Protein AF-A0A928BQ40-F1 (afdb_monomer_lite)

Sequence (114 aa):
MELWLRLERTRRLLWAQNKRFCPRRILKSWFGLRANDDFIWEVCFRASREMEEPMYGWDILPLPSLYPRPHREFLRAIVAVRLGITMCQVNLRALDKAYSVAFPHSTPINVNKK

Structure (mmCIF, N/CA/C/O backbone):
data_AF-A0A928BQ40-F1
#
_entry.id   AF-A0A928BQ40-F1
#
loop_
_atom_site.group_PDB
_atom_site.id
_atom_site.type_symbol
_atom_site.label_atom_id
_atom_site.label_alt_id
_atom_site.label_comp_id
_atom_site.label_asym_id
_atom_site.label_entity_id
_atom_site.label_seq_id
_atom_site.pdbx_PDB_ins_code
_atom_site.Cartn_x
_atom_site.Cartn_y
_atom_site.Cartn_z
_atom_site.occupancy
_atom_site.B_iso_or_equiv
_atom_site.auth_seq_id
_atom_site.auth_comp_id
_atom_site.auth_asym_id
_atom_site.auth_atom_id
_atom_site.pdbx_PDB_model_num
ATOM 1 N N . MET A 1 1 ? -5.806 -14.141 -4.725 1.00 51.81 1 MET A N 1
ATOM 2 C CA . MET A 1 1 ? -4.920 -13.312 -5.575 1.00 51.81 1 MET A CA 1
ATOM 3 C C . MET A 1 1 ? -3.957 -12.585 -4.646 1.00 51.81 1 MET A C 1
ATOM 5 O O . MET A 1 1 ? -4.429 -11.854 -3.785 1.00 51.81 1 MET A O 1
ATOM 9 N N . GLU A 1 2 ? -2.654 -12.849 -4.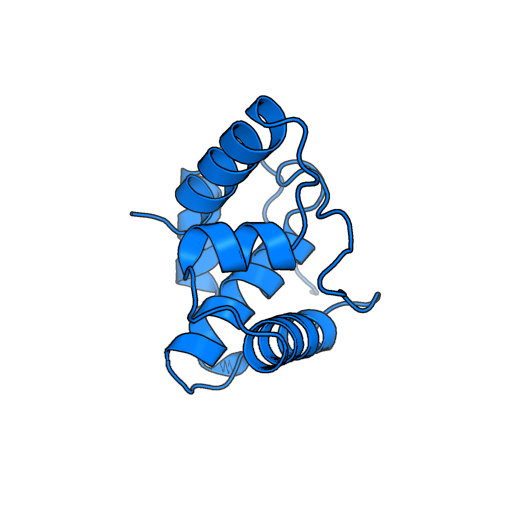738 1.00 80.44 2 GLU A N 1
ATOM 10 C CA . GLU A 1 2 ? -1.648 -12.259 -3.839 1.00 80.44 2 GLU A CA 1
ATOM 11 C C . GLU A 1 2 ? -1.546 -10.738 -4.044 1.00 80.44 2 GLU A C 1
ATOM 13 O O . GLU A 1 2 ? -1.501 -10.253 -5.179 1.00 80.44 2 GLU A O 1
ATOM 18 N N . LEU A 1 3 ? -1.534 -9.973 -2.946 1.00 83.94 3 LEU A N 1
ATOM 19 C CA . LEU A 1 3 ? -1.542 -8.502 -2.962 1.00 83.94 3 LEU A CA 1
ATOM 20 C C . LEU A 1 3 ? -0.362 -7.908 -3.744 1.00 83.94 3 LEU A C 1
ATOM 22 O O . LEU A 1 3 ? -0.526 -6.908 -4.442 1.00 83.94 3 LEU A O 1
ATOM 26 N N . TRP A 1 4 ? 0.796 -8.562 -3.689 1.00 85.44 4 TRP A N 1
ATOM 27 C CA . TRP A 1 4 ? 1.999 -8.178 -4.425 1.00 85.44 4 TRP A CA 1
ATOM 28 C C . TRP A 1 4 ? 1.835 -8.278 -5.940 1.00 85.44 4 TRP A C 1
ATOM 30 O O . TRP A 1 4 ? 2.128 -7.324 -6.658 1.00 85.44 4 TRP A O 1
ATOM 40 N N . LEU A 1 5 ? 1.273 -9.384 -6.434 1.00 83.75 5 LEU A N 1
ATOM 41 C CA . LEU A 1 5 ? 0.970 -9.540 -7.859 1.00 83.75 5 LEU A CA 1
ATOM 42 C C . LEU A 1 5 ? -0.045 -8.494 -8.328 1.00 83.75 5 LEU A C 1
ATOM 44 O O . LEU A 1 5 ? 0.068 -7.956 -9.431 1.00 83.75 5 LEU A O 1
ATOM 48 N N . ARG A 1 6 ? -1.034 -8.169 -7.486 1.00 88.75 6 ARG A N 1
ATOM 49 C CA . ARG A 1 6 ? -1.992 -7.097 -7.781 1.00 88.75 6 ARG A CA 1
ATOM 50 C C . ARG A 1 6 ? -1.296 -5.735 -7.860 1.00 88.75 6 ARG A C 1
ATOM 52 O O . ARG A 1 6 ? -1.613 -4.953 -8.757 1.00 88.75 6 ARG A O 1
ATOM 59 N N . LEU A 1 7 ? -0.346 -5.457 -6.967 1.00 89.00 7 LEU A N 1
ATOM 60 C CA . LEU A 1 7 ? 0.450 -4.226 -6.955 1.00 89.00 7 LEU A CA 1
ATOM 61 C C . LEU A 1 7 ? 1.275 -4.077 -8.236 1.00 89.00 7 LEU A C 1
ATOM 63 O O . LEU A 1 7 ? 1.202 -3.035 -8.886 1.00 89.00 7 LEU A O 1
ATOM 67 N N . GLU A 1 8 ? 1.937 -5.146 -8.671 1.00 88.06 8 GLU A N 1
ATOM 68 C CA . GLU A 1 8 ? 2.730 -5.150 -9.903 1.00 88.06 8 GLU A CA 1
ATOM 69 C C . GLU A 1 8 ? 1.861 -4.979 -11.161 1.00 88.06 8 GLU A C 1
ATOM 71 O O . GLU A 1 8 ? 2.177 -4.180 -12.045 1.00 88.06 8 GLU A O 1
ATOM 76 N N . ARG A 1 9 ? 0.699 -5.645 -11.226 1.00 89.19 9 ARG A N 1
ATOM 77 C CA . ARG A 1 9 ? -0.284 -5.423 -12.305 1.00 89.19 9 ARG A CA 1
ATOM 78 C C . ARG A 1 9 ? -0.764 -3.974 -12.347 1.00 89.19 9 ARG A C 1
ATOM 80 O O . ARG A 1 9 ? -0.911 -3.400 -13.422 1.00 89.19 9 ARG A O 1
ATOM 87 N N . THR A 1 10 ? -0.972 -3.371 -11.180 1.00 91.44 10 THR A N 1
ATOM 88 C CA . THR A 1 10 ? -1.420 -1.976 -11.065 1.00 91.44 10 THR A CA 1
ATOM 89 C C . THR A 1 10 ? -0.336 -1.006 -11.507 1.00 91.44 10 THR A C 1
ATOM 91 O O . THR A 1 10 ? -0.643 -0.015 -12.161 1.00 91.44 10 THR A O 1
ATOM 94 N N . ARG A 1 11 ? 0.935 -1.309 -11.226 1.00 89.88 11 ARG A N 1
ATOM 95 C CA . ARG A 1 11 ? 2.076 -0.544 -11.736 1.00 89.88 11 ARG A CA 1
ATOM 96 C C . ARG A 1 11 ? 2.077 -0.505 -13.259 1.00 89.88 11 ARG A C 1
ATOM 98 O O . ARG A 1 11 ? 2.125 0.579 -13.832 1.00 89.88 11 ARG A O 1
ATOM 105 N N . ARG A 1 12 ? 1.942 -1.668 -13.905 1.00 90.62 12 ARG A N 1
ATOM 106 C CA . ARG A 1 12 ? 1.866 -1.777 -15.374 1.00 90.62 12 ARG A CA 1
ATOM 107 C C . ARG A 1 12 ? 0.657 -1.037 -15.942 1.00 90.62 12 ARG A C 1
ATOM 109 O O . ARG A 1 12 ? 0.800 -0.310 -16.917 1.00 90.62 12 ARG A O 1
ATOM 116 N N . LEU A 1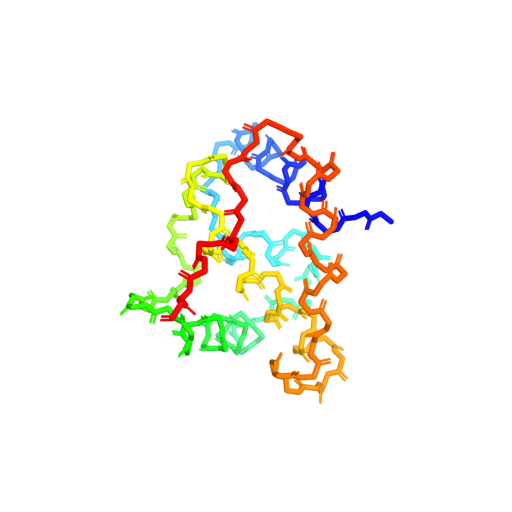 13 ? -0.507 -1.173 -15.303 1.00 93.44 13 LEU A N 1
ATOM 117 C CA . LEU A 1 13 ? -1.728 -0.471 -15.703 1.00 93.44 13 LEU A CA 1
ATOM 118 C C . LEU A 1 13 ? -1.560 1.052 -15.635 1.00 93.44 13 LEU A C 1
ATOM 120 O O . LEU A 1 13 ? -1.916 1.755 -16.574 1.00 93.44 13 LEU A O 1
ATOM 124 N N . LEU A 1 14 ? -1.027 1.569 -14.526 1.00 91.81 14 LEU A N 1
ATOM 125 C CA . LEU A 1 14 ? -0.818 3.004 -14.357 1.00 91.81 14 LEU A CA 1
ATOM 126 C C . LEU A 1 14 ? 0.238 3.521 -15.336 1.00 91.81 14 LEU A C 1
ATOM 128 O O . LEU A 1 14 ? 0.026 4.569 -15.940 1.00 91.81 14 LEU A O 1
ATOM 132 N N . TRP A 1 15 ? 1.307 2.760 -15.568 1.00 90.38 15 TRP A N 1
ATOM 133 C CA . TRP A 1 15 ? 2.311 3.097 -16.573 1.00 90.38 15 TRP A CA 1
ATOM 134 C C . TRP A 1 15 ? 1.709 3.189 -17.982 1.00 90.38 15 TRP A C 1
ATOM 136 O O . TRP A 1 15 ? 1.876 4.211 -18.638 1.00 90.38 15 TRP A O 1
ATOM 146 N N . ALA A 1 16 ? 0.899 2.207 -18.397 1.00 92.81 16 ALA A N 1
ATOM 147 C CA . ALA A 1 16 ? 0.201 2.224 -19.688 1.00 92.81 16 ALA A CA 1
ATOM 148 C C . ALA A 1 16 ? -0.775 3.408 -19.847 1.00 92.81 16 ALA A C 1
ATOM 150 O O . ALA A 1 16 ? -1.080 3.822 -20.959 1.00 92.81 16 ALA A O 1
ATOM 151 N N . GLN A 1 17 ? -1.262 3.970 -18.738 1.00 93.00 17 GLN A N 1
ATOM 152 C CA . GLN A 1 17 ? -2.137 5.146 -18.728 1.00 93.00 17 GLN A CA 1
ATOM 153 C C . GLN A 1 17 ? -1.372 6.475 -18.568 1.00 93.00 17 GLN A C 1
ATOM 155 O O . GLN A 1 17 ? -2.008 7.504 -18.330 1.00 93.00 17 GLN A O 1
ATOM 160 N N . ASN A 1 18 ? -0.033 6.475 -18.626 1.00 90.25 18 ASN A N 1
ATOM 161 C CA . ASN A 1 18 ? 0.818 7.634 -18.315 1.00 90.25 18 ASN A CA 1
ATOM 162 C C . ASN A 1 18 ? 0.514 8.237 -16.931 1.00 90.25 18 ASN A C 1
ATOM 164 O O . ASN A 1 18 ? 0.487 9.451 -16.717 1.00 90.25 18 ASN A O 1
ATOM 168 N N . LYS A 1 19 ? 0.230 7.364 -15.961 1.00 90.31 19 LYS A N 1
ATOM 169 C CA . LYS A 1 19 ? -0.153 7.722 -14.599 1.00 90.31 19 LYS A CA 1
ATOM 170 C C . LYS A 1 19 ? 0.969 7.414 -13.612 1.00 90.31 19 LYS A C 1
ATOM 172 O O . LYS A 1 19 ? 1.576 6.351 -13.655 1.00 90.31 19 LYS A O 1
ATOM 177 N N . ARG A 1 20 ? 1.175 8.325 -12.651 1.00 89.50 20 ARG A N 1
ATOM 178 C CA . ARG A 1 20 ? 2.106 8.114 -11.530 1.00 89.50 20 ARG A CA 1
ATOM 179 C C . ARG A 1 20 ? 1.716 6.877 -10.719 1.00 89.50 20 ARG A C 1
ATOM 181 O O . ARG A 1 20 ? 0.537 6.683 -10.410 1.00 89.50 20 ARG A O 1
ATOM 188 N N . PHE A 1 21 ? 2.714 6.085 -10.343 1.00 92.44 21 PHE A N 1
ATOM 189 C CA . PHE A 1 21 ? 2.558 4.970 -9.419 1.00 92.44 21 PHE A CA 1
ATOM 190 C C . PHE A 1 21 ? 2.629 5.495 -7.980 1.00 92.44 21 PHE A C 1
ATOM 192 O O . PHE A 1 21 ? 3.700 5.563 -7.392 1.00 92.44 21 PHE A O 1
ATOM 199 N N . CYS A 1 22 ? 1.490 5.943 -7.448 1.00 93.19 22 CYS A N 1
ATOM 200 C CA . CYS A 1 22 ? 1.382 6.529 -6.110 1.00 93.19 22 CYS A CA 1
ATOM 201 C C . CYS A 1 22 ? 0.246 5.891 -5.293 1.00 93.19 22 CYS A C 1
ATOM 203 O O . CYS A 1 22 ? -0.714 5.382 -5.896 1.00 93.19 22 CYS A O 1
ATOM 205 N N . PRO A 1 23 ? 0.297 5.950 -3.945 1.00 93.62 23 PRO A N 1
ATOM 206 C CA . PRO A 1 23 ? -0.709 5.352 -3.070 1.00 93.62 23 PRO A CA 1
ATOM 207 C C . PRO A 1 23 ? -2.140 5.725 -3.459 1.00 93.62 23 PRO A C 1
ATOM 209 O O . PRO A 1 23 ? -2.973 4.848 -3.669 1.00 93.62 23 PRO A O 1
ATOM 212 N N . ARG A 1 24 ? -2.426 7.011 -3.691 1.00 95.19 24 ARG A N 1
ATOM 213 C CA . ARG A 1 24 ? -3.763 7.490 -4.072 1.00 95.19 24 ARG A CA 1
ATOM 214 C C . ARG A 1 24 ? -4.295 6.806 -5.328 1.00 95.19 24 ARG A C 1
ATOM 216 O O . ARG A 1 24 ? -5.459 6.411 -5.360 1.00 95.19 24 ARG A O 1
ATOM 223 N N . ARG A 1 25 ? -3.482 6.684 -6.382 1.00 94.62 25 ARG A N 1
ATOM 224 C CA . ARG A 1 25 ? -3.926 6.075 -7.649 1.00 94.62 25 ARG A CA 1
ATOM 225 C C . ARG A 1 25 ? -4.089 4.568 -7.520 1.00 94.62 25 ARG A C 1
ATOM 227 O O . ARG A 1 25 ? -5.031 4.025 -8.092 1.00 94.62 25 ARG A O 1
ATOM 234 N N . ILE A 1 26 ? -3.239 3.917 -6.730 1.00 94.38 26 ILE A N 1
ATOM 235 C CA . ILE A 1 26 ? -3.373 2.491 -6.422 1.00 94.38 26 ILE A CA 1
ATOM 236 C C . ILE A 1 26 ? -4.671 2.242 -5.646 1.00 94.38 26 ILE A C 1
ATOM 238 O O . ILE A 1 26 ? -5.490 1.433 -6.076 1.00 94.38 26 ILE A O 1
ATOM 242 N N . LEU A 1 27 ? -4.912 2.988 -4.564 1.00 94.69 27 LEU A N 1
ATOM 243 C CA . LEU A 1 27 ? -6.114 2.844 -3.741 1.00 94.69 27 LEU A CA 1
ATOM 244 C C . LEU A 1 27 ? -7.384 3.140 -4.546 1.00 94.69 27 LEU A C 1
ATOM 246 O O . LEU A 1 27 ? -8.315 2.335 -4.521 1.00 94.69 27 LEU A O 1
ATOM 250 N N . LYS A 1 28 ? -7.407 4.216 -5.346 1.00 94.50 28 LYS A N 1
ATOM 251 C CA . LYS A 1 28 ? -8.535 4.498 -6.252 1.00 94.50 28 LYS A CA 1
ATOM 252 C C . LYS A 1 28 ? -8.741 3.396 -7.290 1.00 94.50 28 LYS A C 1
ATOM 254 O O . LYS A 1 28 ? -9.879 3.029 -7.557 1.00 94.50 28 LYS A O 1
ATOM 259 N N . SER A 1 29 ? -7.670 2.816 -7.832 1.00 93.94 29 SER A N 1
ATOM 260 C CA . SER A 1 29 ? -7.775 1.688 -8.764 1.00 93.94 29 SER A CA 1
ATOM 261 C C . SER A 1 29 ? -8.317 0.418 -8.103 1.00 93.94 29 SER A C 1
ATOM 263 O O . SER A 1 29 ? -8.880 -0.427 -8.794 1.00 93.94 29 SER A O 1
ATOM 265 N N . TRP A 1 30 ? -8.106 0.229 -6.800 1.00 93.94 30 TRP A N 1
ATOM 266 C CA . TRP A 1 30 ? -8.466 -1.011 -6.106 1.00 93.94 30 TRP A CA 1
ATOM 267 C C . TRP A 1 30 ? -9.820 -0.964 -5.421 1.00 93.94 30 TRP A C 1
ATOM 269 O O . TRP A 1 30 ? -10.478 -2.002 -5.325 1.00 93.94 30 TRP A O 1
ATOM 279 N N . PHE A 1 31 ? -10.203 0.215 -4.940 1.00 92.50 31 PHE A N 1
ATOM 280 C CA . PHE A 1 31 ? -11.369 0.422 -4.089 1.00 92.50 31 PHE A CA 1
ATOM 281 C C . PHE A 1 31 ? -12.381 1.414 -4.686 1.00 92.50 31 PHE A C 1
ATOM 283 O O . PHE A 1 31 ? -13.466 1.578 -4.128 1.00 92.50 31 PHE A O 1
ATOM 290 N N . GLY A 1 32 ? -12.070 2.051 -5.822 1.00 91.81 32 GLY A N 1
ATOM 291 C CA . GLY A 1 32 ? -12.976 2.972 -6.509 1.00 91.81 32 GLY A CA 1
ATOM 292 C C . GLY A 1 32 ? -13.398 4.131 -5.608 1.00 91.81 32 GLY A C 1
ATOM 293 O O . GLY A 1 32 ? -12.556 4.782 -4.991 1.00 91.81 32 GLY A O 1
ATOM 294 N N . LEU A 1 33 ? -14.711 4.352 -5.495 1.00 89.00 33 LEU A N 1
ATOM 295 C CA . LEU A 1 33 ? -15.303 5.407 -4.661 1.00 89.00 33 LEU A CA 1
ATOM 296 C C . LEU A 1 33 ? -15.010 5.249 -3.162 1.00 89.00 33 LEU A C 1
ATOM 298 O O . LEU A 1 33 ? -15.052 6.231 -2.432 1.00 89.00 33 LEU A O 1
ATOM 302 N N . ARG A 1 34 ? -14.673 4.037 -2.697 1.00 89.50 34 ARG A N 1
ATOM 303 C CA . ARG A 1 34 ? -14.316 3.804 -1.287 1.00 89.50 34 ARG A CA 1
ATOM 304 C C . ARG A 1 34 ? -12.942 4.368 -0.920 1.00 89.50 34 ARG A C 1
ATOM 306 O O . ARG A 1 34 ? -12.665 4.533 0.259 1.00 89.50 34 ARG A O 1
ATOM 313 N N . ALA A 1 35 ? -12.089 4.672 -1.901 1.00 91.88 35 ALA A N 1
ATOM 314 C CA . ALA A 1 35 ? -10.827 5.374 -1.675 1.00 91.88 35 ALA A CA 1
ATOM 315 C C . ALA A 1 35 ? -11.041 6.897 -1.668 1.00 91.88 35 ALA A C 1
ATOM 317 O O . ALA A 1 35 ? -10.555 7.611 -2.555 1.00 91.88 35 ALA A O 1
ATOM 318 N N . ASN A 1 36 ? -11.805 7.370 -0.681 1.00 93.88 36 ASN A N 1
ATOM 319 C CA . ASN A 1 36 ? -11.931 8.793 -0.374 1.00 93.88 36 ASN A CA 1
ATOM 320 C C . ASN A 1 36 ? -10.646 9.323 0.293 1.00 93.88 36 ASN A C 1
ATOM 322 O O . ASN A 1 36 ? -9.701 8.567 0.540 1.00 93.88 36 ASN A O 1
ATOM 326 N N . ASP A 1 37 ? -10.590 10.631 0.533 1.00 92.94 37 ASP A N 1
ATOM 327 C CA . ASP A 1 37 ? -9.387 11.267 1.074 1.00 92.94 37 ASP A CA 1
ATOM 328 C C . ASP A 1 37 ? -9.052 10.780 2.489 1.00 92.94 37 ASP A C 1
ATOM 330 O O . ASP A 1 37 ? -7.881 10.514 2.743 1.00 92.94 37 ASP A O 1
ATOM 334 N N . ASP A 1 38 ? -10.051 10.528 3.339 1.00 94.00 38 ASP A N 1
ATOM 335 C CA . ASP A 1 38 ? -9.850 9.980 4.689 1.00 94.00 38 ASP A CA 1
ATOM 336 C C . ASP A 1 38 ? -9.246 8.575 4.653 1.00 94.00 38 ASP A C 1
ATOM 338 O O . ASP A 1 38 ? -8.287 8.277 5.360 1.00 94.00 38 ASP A O 1
ATOM 342 N N . PHE A 1 39 ? -9.760 7.704 3.781 1.00 93.81 39 PHE A N 1
ATOM 343 C CA . PHE A 1 39 ? -9.234 6.353 3.611 1.00 93.81 39 PHE A CA 1
ATOM 344 C C . PHE A 1 39 ? -7.797 6.376 3.088 1.00 93.81 39 PHE A C 1
ATOM 346 O O . PHE A 1 39 ? -6.948 5.617 3.555 1.00 93.81 39 PHE A O 1
ATOM 353 N N . ILE A 1 40 ? -7.513 7.242 2.111 1.00 94.19 40 ILE A N 1
ATOM 354 C CA . ILE A 1 40 ? -6.160 7.399 1.569 1.00 94.19 40 ILE A CA 1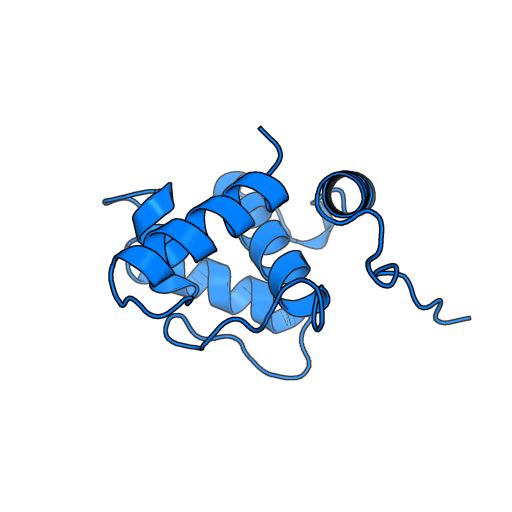
ATOM 355 C C . ILE A 1 40 ? -5.220 7.927 2.653 1.00 94.19 40 ILE A C 1
ATOM 357 O O . ILE A 1 40 ? -4.123 7.390 2.806 1.00 94.19 40 ILE A O 1
ATOM 361 N N . TRP A 1 41 ? -5.649 8.946 3.398 1.00 93.94 41 TRP A N 1
ATOM 362 C CA . TRP A 1 41 ? -4.881 9.527 4.490 1.00 93.94 41 TRP A CA 1
ATOM 363 C C . TRP A 1 41 ? -4.580 8.483 5.564 1.00 93.94 41 TRP A C 1
ATOM 365 O O . TRP A 1 41 ? -3.417 8.301 5.898 1.00 93.94 41 TRP A O 1
ATOM 375 N N . GLU A 1 42 ? -5.576 7.722 6.016 1.00 93.81 42 GLU A N 1
ATOM 376 C CA . GLU A 1 42 ? -5.415 6.719 7.074 1.00 93.81 42 GLU A CA 1
ATOM 377 C C . GLU A 1 42 ? -4.452 5.595 6.663 1.00 93.81 42 GLU A C 1
ATOM 379 O O . GLU A 1 42 ? -3.587 5.185 7.440 1.00 93.81 42 GLU A O 1
ATOM 384 N N . VAL A 1 43 ? -4.550 5.107 5.420 1.00 93.50 43 VAL A N 1
ATOM 385 C CA . VAL A 1 43 ? -3.614 4.099 4.897 1.00 93.50 43 VAL A CA 1
ATOM 386 C C . VAL A 1 43 ? -2.187 4.654 4.853 1.00 93.50 43 VAL A C 1
ATOM 388 O O . VAL A 1 43 ? -1.258 3.988 5.312 1.00 93.50 43 VAL A O 1
ATOM 391 N N . CYS A 1 44 ? -2.001 5.867 4.329 1.00 92.69 44 CYS A N 1
ATOM 392 C CA . CYS A 1 44 ? -0.697 6.527 4.256 1.00 92.69 44 CYS A CA 1
ATOM 393 C C . CYS A 1 44 ? -0.116 6.829 5.646 1.00 92.69 44 CYS A C 1
ATOM 395 O O . CYS A 1 44 ? 1.059 6.561 5.896 1.00 92.69 44 CYS A O 1
ATOM 397 N N . PHE A 1 45 ? -0.944 7.304 6.574 1.00 92.00 45 PHE A N 1
ATOM 398 C CA . PHE A 1 45 ? -0.567 7.596 7.952 1.00 92.00 45 PHE A CA 1
ATOM 399 C C . PHE A 1 45 ? -0.085 6.334 8.671 1.00 92.00 45 PHE A C 1
ATOM 401 O O . PHE A 1 45 ? 0.999 6.323 9.254 1.00 92.00 45 PHE A O 1
ATOM 408 N N . ARG A 1 46 ? -0.829 5.226 8.566 1.00 91.19 46 ARG A N 1
ATOM 409 C CA . ARG A 1 46 ? -0.418 3.947 9.165 1.00 91.19 46 ARG A CA 1
ATOM 410 C C . ARG A 1 46 ? 0.842 3.371 8.533 1.00 91.19 46 ARG A C 1
ATOM 412 O O . ARG A 1 46 ? 1.664 2.828 9.263 1.00 91.19 46 ARG A O 1
ATOM 419 N N . ALA A 1 47 ? 0.997 3.485 7.213 1.00 89.6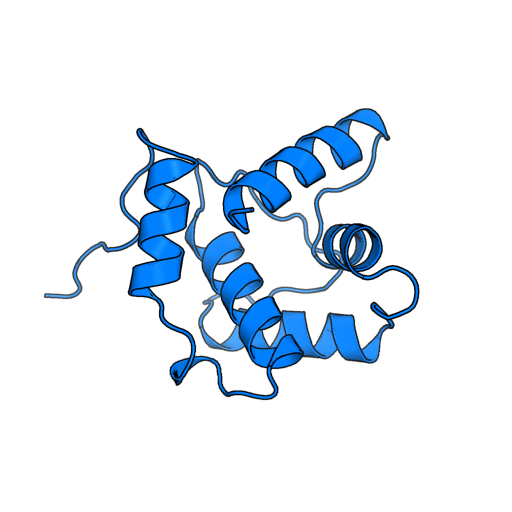2 47 ALA A N 1
ATOM 420 C CA . ALA A 1 47 ? 2.205 3.033 6.524 1.00 89.62 47 ALA A CA 1
ATOM 421 C C . ALA A 1 47 ? 3.442 3.834 6.967 1.00 89.62 47 ALA A C 1
ATOM 423 O O . ALA A 1 47 ? 4.501 3.253 7.184 1.00 89.62 47 ALA A O 1
ATOM 424 N N . SER A 1 48 ? 3.284 5.145 7.175 1.00 88.75 48 SER A N 1
ATOM 425 C CA . SER A 1 48 ? 4.358 6.055 7.596 1.00 88.75 48 SER A CA 1
ATOM 426 C C . SER A 1 48 ? 4.935 5.741 8.976 1.00 88.75 48 SER A C 1
ATOM 428 O O . SER A 1 48 ? 6.108 5.997 9.205 1.00 88.75 48 SER A O 1
ATOM 430 N N . ARG A 1 49 ? 4.150 5.173 9.905 1.00 80.94 49 ARG A N 1
ATOM 431 C CA . ARG A 1 49 ? 4.586 4.959 11.302 1.00 80.94 49 ARG A CA 1
ATOM 432 C C . ARG A 1 49 ? 5.826 4.076 11.459 1.00 80.94 49 ARG A C 1
ATOM 434 O O . ARG A 1 49 ? 6.529 4.204 12.452 1.00 80.94 49 ARG A O 1
ATOM 441 N N . GLU A 1 50 ? 6.056 3.171 10.514 1.00 73.69 50 GLU A N 1
ATOM 442 C CA . GLU A 1 50 ? 7.159 2.198 10.538 1.00 73.69 50 GLU A CA 1
ATOM 443 C C . GLU A 1 50 ? 8.270 2.553 9.527 1.00 73.69 50 GLU A C 1
ATOM 445 O O . GLU A 1 50 ? 9.210 1.777 9.302 1.00 73.69 50 GLU A O 1
ATOM 450 N N . MET A 1 51 ? 8.148 3.712 8.874 1.00 77.94 51 MET A N 1
ATOM 451 C CA . MET A 1 51 ? 9.076 4.223 7.870 1.00 77.94 51 MET A CA 1
ATOM 452 C C . MET A 1 51 ? 9.852 5.414 8.437 1.00 77.94 51 MET A C 1
ATOM 454 O O . MET A 1 51 ? 9.343 6.160 9.264 1.00 77.94 51 MET A O 1
ATOM 458 N N . GLU A 1 52 ? 11.107 5.565 8.009 1.00 74.94 52 GLU A N 1
ATOM 459 C CA . GLU A 1 52 ? 11.930 6.732 8.371 1.00 74.94 52 GLU A CA 1
ATOM 460 C C . GLU A 1 52 ? 11.389 8.006 7.718 1.00 74.94 52 GLU A C 1
ATOM 462 O O . GLU A 1 52 ? 11.330 9.052 8.355 1.00 74.94 52 GLU A O 1
ATOM 467 N N . GLU A 1 53 ? 10.923 7.881 6.475 1.00 78.81 53 GLU A N 1
ATOM 468 C CA . GLU A 1 53 ? 10.290 8.958 5.724 1.00 78.81 53 GLU A CA 1
ATOM 469 C C . GLU A 1 53 ? 8.770 8.743 5.661 1.00 78.81 53 GLU A C 1
ATOM 471 O O . GLU A 1 53 ? 8.321 7.630 5.343 1.00 78.81 53 GLU A O 1
ATOM 476 N N . PRO A 1 54 ? 7.961 9.782 5.938 1.00 83.06 54 PRO A N 1
ATOM 477 C CA . PRO A 1 54 ? 6.514 9.696 5.833 1.00 83.06 54 PRO A CA 1
ATOM 478 C C . PRO A 1 54 ? 6.081 9.476 4.379 1.00 83.06 54 PRO A C 1
ATOM 480 O O . PRO A 1 54 ? 6.632 10.050 3.446 1.00 83.06 54 PRO A O 1
ATOM 483 N N . MET A 1 55 ? 5.055 8.648 4.196 1.00 85.75 55 MET A N 1
ATOM 484 C CA . MET A 1 55 ? 4.418 8.380 2.912 1.00 85.75 55 MET A CA 1
ATOM 485 C C . MET A 1 55 ? 3.145 9.213 2.770 1.00 85.75 55 MET A C 1
ATOM 487 O O . MET A 1 55 ? 2.211 9.078 3.561 1.00 85.75 55 MET A O 1
ATOM 491 N N . TYR A 1 56 ? 3.045 9.976 1.690 1.00 89.56 56 TYR A N 1
ATOM 492 C CA . TYR A 1 56 ? 1.858 10.732 1.311 1.00 89.56 56 TYR A CA 1
ATOM 493 C C . TYR A 1 56 ? 1.143 10.119 0.106 1.00 89.56 56 TYR A C 1
ATOM 495 O O . TYR A 1 56 ? 1.705 9.399 -0.720 1.00 89.56 56 TYR A O 1
ATOM 503 N N . GLY A 1 57 ? -0.143 10.449 -0.043 1.00 84.00 57 GLY A N 1
ATOM 504 C CA . GLY A 1 57 ? -0.992 9.885 -1.096 1.00 84.00 57 GLY A CA 1
ATOM 505 C C . GLY A 1 57 ? -0.483 10.127 -2.525 1.00 84.00 57 GLY A C 1
ATOM 506 O O . GLY A 1 57 ? -0.768 9.330 -3.423 1.00 84.00 57 GLY A O 1
ATOM 507 N N . TRP A 1 58 ? 0.250 11.218 -2.750 1.00 89.75 58 TRP A N 1
ATOM 508 C CA . TRP A 1 58 ? 0.771 11.608 -4.063 1.00 89.75 58 TRP A CA 1
ATOM 509 C C . TRP A 1 58 ? 2.227 11.211 -4.309 1.00 89.75 58 TRP A C 1
ATOM 511 O O . TRP A 1 58 ? 2.697 11.387 -5.438 1.00 89.75 58 TRP A O 1
ATOM 521 N N . ASP A 1 59 ? 2.896 10.635 -3.312 1.00 88.19 59 ASP A N 1
ATOM 522 C CA . ASP A 1 59 ? 4.298 10.255 -3.425 1.00 88.19 59 ASP A CA 1
ATOM 523 C C . ASP A 1 59 ? 4.486 9.136 -4.433 1.00 88.19 59 ASP A C 1
ATOM 525 O O . ASP A 1 59 ? 3.656 8.232 -4.579 1.00 88.19 59 ASP A O 1
ATOM 529 N N . ILE A 1 60 ? 5.602 9.203 -5.148 1.00 88.50 60 ILE A N 1
ATOM 530 C CA . ILE A 1 60 ? 5.982 8.149 -6.074 1.00 88.50 60 ILE A CA 1
ATOM 531 C C . ILE A 1 60 ? 6.448 6.962 -5.238 1.00 88.50 60 ILE A C 1
ATOM 533 O O . ILE A 1 60 ? 7.451 7.036 -4.534 1.00 88.50 60 ILE A O 1
ATOM 537 N N . LEU A 1 61 ? 5.722 5.852 -5.341 1.00 87.94 61 LEU A N 1
ATOM 538 C CA . LEU A 1 61 ? 6.185 4.589 -4.793 1.00 87.94 61 LEU A CA 1
ATOM 539 C C . LEU A 1 61 ? 7.358 4.092 -5.654 1.00 87.94 61 LEU A C 1
ATOM 541 O O . LEU A 1 61 ? 7.231 4.068 -6.885 1.00 87.94 61 LEU A O 1
ATOM 545 N N . PRO A 1 62 ? 8.487 3.704 -5.035 1.00 84.00 62 PRO A N 1
ATOM 546 C CA . PRO A 1 62 ? 9.674 3.275 -5.761 1.00 84.00 62 PRO A CA 1
ATOM 547 C C . PRO A 1 62 ? 9.446 1.945 -6.496 1.00 84.00 62 PRO A C 1
ATOM 549 O O . PRO A 1 62 ? 8.355 1.376 -6.511 1.00 84.00 62 PRO A O 1
ATOM 552 N N . LEU A 1 63 ? 10.482 1.446 -7.168 1.00 78.38 63 LEU A N 1
ATOM 553 C CA . LEU A 1 63 ? 10.436 0.123 -7.784 1.00 78.38 63 LEU A CA 1
ATOM 554 C C . LEU A 1 63 ? 10.427 -0.967 -6.695 1.00 78.38 63 LEU A C 1
ATOM 556 O O . LEU A 1 63 ? 11.369 -1.006 -5.895 1.00 78.38 63 LEU A O 1
ATOM 560 N N . PRO A 1 64 ? 9.448 -1.897 -6.700 1.00 71.38 64 PRO A N 1
ATOM 561 C CA . PRO A 1 64 ? 9.345 -2.937 -5.675 1.00 71.38 64 PRO A CA 1
ATOM 562 C C . PRO A 1 64 ? 10.570 -3.838 -5.564 1.00 71.38 64 PRO A C 1
ATOM 564 O O . PRO A 1 64 ? 10.913 -4.267 -4.470 1.00 71.38 64 PRO A O 1
ATOM 567 N N . SER A 1 65 ? 11.250 -4.083 -6.686 1.00 70.94 65 SER A N 1
ATOM 568 C CA . SER A 1 65 ? 12.466 -4.893 -6.744 1.00 70.94 65 SER A CA 1
ATOM 569 C C . SER A 1 65 ? 13.669 -4.248 -6.054 1.00 70.94 65 SER A C 1
ATOM 571 O O . SER A 1 65 ? 14.584 -4.963 -5.663 1.00 70.94 65 SER A O 1
ATOM 573 N N . LEU A 1 66 ? 13.690 -2.915 -5.938 1.00 72.94 66 LEU A N 1
ATOM 574 C CA . LEU A 1 66 ? 14.795 -2.160 -5.341 1.00 72.94 66 LEU A CA 1
ATOM 575 C C . LEU A 1 66 ? 14.492 -1.770 -3.891 1.00 72.94 66 LEU A C 1
ATOM 577 O O . LEU A 1 66 ? 15.367 -1.844 -3.035 1.00 72.94 66 LEU A O 1
ATOM 581 N N . TYR A 1 67 ? 13.246 -1.381 -3.611 1.00 79.62 67 TYR A N 1
ATOM 582 C CA . TYR A 1 67 ? 12.829 -0.870 -2.307 1.00 79.62 67 TYR A CA 1
ATOM 583 C C . TYR A 1 67 ? 11.551 -1.570 -1.830 1.00 79.62 67 TYR A C 1
ATOM 585 O O . TYR A 1 67 ? 10.469 -0.987 -1.890 1.00 79.62 67 TYR A O 1
ATOM 593 N N . PRO A 1 68 ? 11.636 -2.809 -1.317 1.00 80.06 68 PRO A N 1
ATOM 594 C CA . PRO A 1 68 ? 10.450 -3.577 -0.939 1.00 80.06 68 PRO A CA 1
ATOM 595 C C . PRO A 1 68 ? 9.746 -3.074 0.327 1.00 80.06 68 PRO A C 1
ATOM 597 O O . PRO A 1 68 ? 8.532 -3.236 0.458 1.00 80.06 68 PRO A O 1
ATOM 600 N N . ARG A 1 69 ? 10.479 -2.442 1.256 1.00 83.44 69 ARG A N 1
ATOM 601 C CA . ARG A 1 69 ? 9.953 -1.969 2.553 1.00 83.44 69 ARG A CA 1
ATOM 602 C C . ARG A 1 69 ? 8.763 -0.999 2.396 1.00 83.44 69 ARG A C 1
ATOM 604 O O . ARG A 1 69 ? 7.723 -1.296 2.981 1.00 83.44 69 ARG A O 1
ATOM 611 N N . PRO A 1 70 ? 8.835 0.068 1.571 1.00 86.88 70 PRO A N 1
ATOM 612 C CA . PRO A 1 70 ? 7.690 0.940 1.290 1.00 86.88 70 PRO A CA 1
ATOM 613 C C . PRO A 1 70 ? 6.425 0.207 0.840 1.00 86.88 70 PRO A C 1
ATOM 615 O O . PRO A 1 70 ? 5.335 0.467 1.342 1.00 86.88 70 PRO A O 1
ATOM 618 N N . HIS A 1 71 ? 6.554 -0.743 -0.087 1.00 87.75 71 HIS A N 1
ATOM 619 C CA . HIS A 1 71 ? 5.400 -1.490 -0.585 1.00 87.75 71 HIS A CA 1
ATOM 620 C C . HIS A 1 71 ? 4.840 -2.436 0.469 1.00 87.75 71 HIS A C 1
ATOM 622 O O . HIS A 1 71 ? 3.626 -2.584 0.566 1.00 87.75 71 HIS A O 1
ATOM 628 N N . ARG A 1 72 ? 5.710 -3.055 1.272 1.00 87.62 72 ARG A N 1
ATOM 629 C CA . ARG A 1 72 ? 5.305 -3.954 2.350 1.00 87.62 72 ARG A CA 1
ATOM 630 C C . ARG A 1 72 ? 4.460 -3.222 3.385 1.00 87.62 72 ARG A C 1
ATOM 632 O O . ARG A 1 72 ? 3.349 -3.662 3.669 1.00 87.62 72 ARG A O 1
ATOM 639 N N . GLU A 1 73 ? 4.958 -2.103 3.911 1.00 88.75 73 GLU A N 1
ATOM 640 C CA . GLU A 1 73 ? 4.225 -1.323 4.915 1.00 88.75 73 GLU A CA 1
ATOM 641 C C . GLU A 1 73 ? 2.947 -0.719 4.329 1.00 88.75 73 GLU A C 1
ATOM 643 O O . GLU A 1 73 ? 1.905 -0.741 4.981 1.00 88.75 73 GLU A O 1
ATOM 648 N N . PHE A 1 74 ? 2.969 -0.296 3.062 1.00 91.50 74 PHE A N 1
ATOM 649 C CA . PHE A 1 74 ? 1.763 0.142 2.363 1.00 91.50 74 PHE A CA 1
ATOM 650 C C . PHE A 1 74 ? 0.709 -0.972 2.248 1.00 91.50 74 PHE 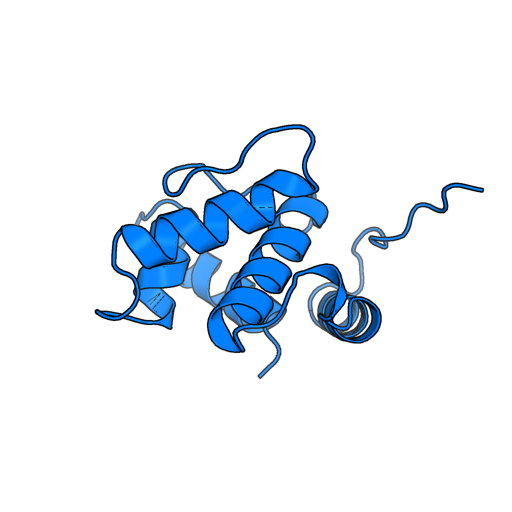A C 1
ATOM 652 O O . PHE A 1 74 ? -0.456 -0.770 2.592 1.00 91.50 74 PHE A O 1
ATOM 659 N N . LEU A 1 75 ? 1.096 -2.176 1.815 1.00 91.00 75 LEU A N 1
ATOM 660 C CA . LEU A 1 75 ? 0.189 -3.324 1.721 1.00 91.00 75 LEU A CA 1
ATOM 661 C C . LEU A 1 75 ? -0.325 -3.761 3.096 1.00 91.00 75 LEU A C 1
ATOM 663 O O . LEU A 1 75 ? -1.508 -4.074 3.241 1.00 91.00 75 LEU A O 1
ATOM 667 N N . ARG A 1 76 ? 0.542 -3.746 4.109 1.00 90.12 76 ARG A N 1
ATOM 668 C CA . ARG A 1 76 ? 0.186 -4.020 5.502 1.00 90.12 76 ARG A CA 1
ATOM 669 C C . ARG A 1 76 ? -0.844 -3.014 6.014 1.00 90.12 76 ARG A C 1
ATOM 671 O O . ARG A 1 76 ? -1.843 -3.431 6.595 1.00 90.12 76 ARG A O 1
ATOM 678 N N . ALA A 1 77 ? -0.656 -1.726 5.731 1.00 91.81 77 ALA A N 1
ATOM 679 C CA . ALA A 1 77 ? -1.596 -0.669 6.089 1.00 91.81 77 ALA A CA 1
ATOM 680 C C . ALA A 1 77 ? -2.949 -0.847 5.399 1.00 91.81 77 ALA A C 1
ATOM 682 O O . ALA A 1 77 ? -3.980 -0.760 6.063 1.00 91.81 77 ALA A O 1
ATOM 683 N N . ILE A 1 78 ? -2.968 -1.197 4.110 1.00 92.31 78 ILE A N 1
ATOM 684 C CA . ILE A 1 78 ? -4.214 -1.516 3.398 1.00 92.31 78 ILE A CA 1
ATOM 685 C C . ILE A 1 78 ? -4.977 -2.637 4.111 1.00 92.31 78 ILE A C 1
ATOM 687 O O . ILE A 1 78 ? -6.183 -2.515 4.328 1.00 92.31 78 ILE A O 1
ATOM 691 N N . VAL A 1 79 ? -4.293 -3.723 4.480 1.00 90.75 79 VAL A N 1
ATOM 692 C CA . VAL A 1 79 ? -4.915 -4.861 5.175 1.00 90.75 79 VAL A CA 1
ATOM 693 C C . VAL A 1 79 ? -5.415 -4.447 6.558 1.00 90.75 79 VAL A C 1
ATOM 695 O O . VAL A 1 79 ? -6.559 -4.745 6.898 1.00 90.75 79 VAL A O 1
ATOM 698 N N . ALA A 1 80 ? -4.598 -3.721 7.323 1.00 91.06 80 ALA A N 1
ATOM 699 C CA . ALA A 1 80 ? -4.943 -3.250 8.659 1.00 91.06 80 ALA A CA 1
ATOM 700 C C . ALA A 1 80 ? -6.203 -2.372 8.645 1.00 91.06 80 ALA A C 1
ATOM 702 O O . ALA A 1 80 ? -7.160 -2.647 9.366 1.00 91.06 80 ALA A O 1
ATOM 703 N N . VAL A 1 81 ? -6.238 -1.358 7.773 1.00 91.38 81 VAL A N 1
ATOM 704 C CA . VAL A 1 81 ? -7.390 -0.454 7.636 1.00 91.38 81 VAL A CA 1
ATOM 705 C C . VAL A 1 81 ? -8.620 -1.217 7.152 1.00 91.38 81 VAL A C 1
ATOM 707 O O . VAL A 1 81 ? -9.708 -1.043 7.694 1.00 91.38 81 VAL A O 1
ATOM 710 N N . ARG A 1 82 ? -8.469 -2.109 6.165 1.00 89.94 82 ARG A N 1
ATOM 711 C CA . ARG A 1 82 ? -9.608 -2.833 5.585 1.00 89.94 82 ARG A CA 1
ATOM 712 C C . ARG A 1 82 ? -10.281 -3.790 6.567 1.00 89.94 82 ARG A C 1
ATOM 714 O O . ARG A 1 82 ? -11.491 -3.994 6.445 1.00 89.94 82 ARG A O 1
ATOM 721 N N . LEU A 1 83 ? -9.500 -4.381 7.468 1.00 87.62 83 LEU A N 1
ATOM 722 C CA . LEU A 1 83 ? -9.960 -5.314 8.497 1.00 87.62 83 LEU A CA 1
ATOM 723 C C . LEU A 1 83 ? -10.283 -4.626 9.832 1.00 87.62 83 LEU A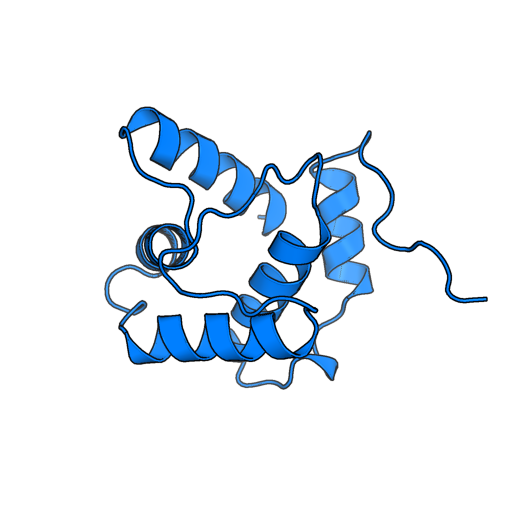 C 1
ATOM 725 O O . LEU A 1 83 ? -10.763 -5.293 10.740 1.00 87.62 83 LEU A O 1
ATOM 729 N N . GLY A 1 84 ? -10.025 -3.320 9.968 1.00 89.12 84 GLY A N 1
ATOM 730 C CA . GLY A 1 84 ? -10.220 -2.599 11.229 1.00 89.12 84 GLY A CA 1
ATOM 731 C C . GLY A 1 84 ? -9.263 -3.039 12.342 1.00 89.12 84 GLY A C 1
ATOM 732 O O . GLY A 1 84 ? -9.571 -2.866 13.516 1.00 89.12 84 GLY A O 1
ATOM 733 N N . ILE A 1 85 ? -8.112 -3.612 11.986 1.00 89.88 85 ILE A N 1
ATOM 734 C CA . ILE A 1 85 ? -7.110 -4.112 12.935 1.00 89.88 85 ILE A CA 1
ATOM 735 C C . ILE A 1 85 ? -5.897 -3.186 12.990 1.00 89.88 85 ILE A C 1
ATOM 737 O O . ILE A 1 85 ? -5.697 -2.313 12.141 1.00 89.88 85 ILE A O 1
ATOM 741 N N . THR A 1 86 ? -5.055 -3.384 13.997 1.00 87.62 86 THR A N 1
ATOM 742 C CA . THR A 1 86 ? -3.779 -2.672 14.111 1.00 87.62 86 THR A CA 1
ATOM 743 C C . THR A 1 86 ? -2.729 -3.261 13.164 1.00 87.62 86 THR A C 1
ATOM 745 O O . THR A 1 86 ? -2.796 -4.428 12.775 1.00 87.62 86 THR A O 1
ATOM 748 N N . MET A 1 87 ? -1.709 -2.470 12.819 1.00 84.00 87 MET A N 1
ATOM 749 C CA . MET A 1 87 ? -0.582 -2.927 11.990 1.00 84.00 87 MET A CA 1
ATOM 750 C C . MET A 1 87 ? 0.118 -4.154 12.596 1.00 84.00 87 MET A C 1
ATOM 752 O O . MET A 1 87 ? 0.496 -5.071 11.866 1.00 84.00 87 MET A O 1
ATOM 756 N N . CYS A 1 88 ? 0.269 -4.211 13.923 1.00 82.62 88 CYS A N 1
ATOM 757 C CA . CYS A 1 88 ? 0.912 -5.316 14.648 1.00 82.62 88 CYS A CA 1
ATOM 758 C C . CYS A 1 88 ? 0.160 -6.648 14.523 1.00 82.62 88 CYS A C 1
ATOM 760 O O . CYS A 1 88 ? 0.780 -7.703 14.593 1.00 82.62 88 CYS A O 1
ATOM 762 N N . GLN A 1 89 ? -1.154 -6.603 14.297 1.00 83.62 89 GLN A N 1
ATOM 763 C CA . GLN A 1 89 ? -1.985 -7.797 14.121 1.00 83.62 89 GLN A CA 1
ATOM 764 C C . GLN A 1 89 ? -1.931 -8.360 12.693 1.00 83.62 89 GLN A C 1
ATOM 766 O O . GLN A 1 89 ? -2.390 -9.477 12.454 1.00 83.62 89 GLN A O 1
ATOM 771 N N . VAL A 1 90 ? -1.373 -7.620 11.729 1.00 83.25 90 VAL A N 1
ATOM 772 C CA . VAL A 1 90 ? -1.209 -8.115 10.358 1.00 83.25 90 VAL A CA 1
ATOM 773 C C . VAL A 1 90 ? -0.078 -9.140 10.313 1.00 83.25 90 VAL A C 1
ATOM 775 O O . VAL A 1 90 ? 1.050 -8.860 10.715 1.00 83.25 90 VAL A O 1
ATOM 778 N N . ASN A 1 91 ? -0.364 -10.326 9.771 1.00 83.44 91 ASN A N 1
ATOM 779 C CA . ASN A 1 91 ? 0.615 -11.402 9.648 1.00 83.44 91 ASN A CA 1
ATOM 780 C C . ASN A 1 91 ? 1.704 -11.057 8.614 1.00 83.44 91 ASN A C 1
ATOM 782 O O . ASN A 1 91 ? 1.558 -11.317 7.417 1.00 83.44 91 ASN A O 1
ATOM 786 N N . LEU A 1 92 ? 2.812 -10.497 9.103 1.00 79.62 92 LEU A N 1
ATOM 787 C CA . LEU A 1 92 ? 3.980 -10.131 8.299 1.00 79.62 92 LEU A CA 1
ATOM 788 C C . LEU A 1 92 ? 4.568 -11.328 7.549 1.00 79.62 92 LEU A C 1
ATOM 790 O O . LEU A 1 92 ? 4.867 -11.210 6.368 1.00 79.62 92 LEU A O 1
ATOM 794 N N . ARG A 1 93 ? 4.652 -12.505 8.184 1.00 80.50 93 ARG A N 1
ATOM 795 C CA . ARG A 1 93 ? 5.208 -13.713 7.547 1.00 80.50 93 ARG A CA 1
ATOM 796 C C . ARG A 1 93 ? 4.400 -14.134 6.323 1.00 80.50 93 ARG A C 1
ATOM 798 O O . ARG A 1 93 ? 4.975 -14.537 5.318 1.00 80.50 93 ARG A O 1
ATOM 805 N N . ALA A 1 94 ? 3.073 -14.042 6.398 1.00 81.44 94 ALA A N 1
ATOM 806 C CA . ALA A 1 94 ? 2.206 -14.333 5.259 1.00 81.44 94 ALA A CA 1
ATOM 807 C C . ALA A 1 94 ? 2.394 -13.307 4.130 1.00 81.44 94 ALA A C 1
ATOM 809 O O . ALA A 1 94 ? 2.412 -13.676 2.955 1.00 81.44 94 ALA A O 1
ATOM 810 N N . LEU A 1 95 ? 2.569 -12.031 4.486 1.00 79.62 95 LEU A N 1
ATOM 811 C CA . LEU A 1 95 ? 2.795 -10.954 3.528 1.00 79.62 95 LEU A CA 1
ATOM 812 C C . LEU A 1 95 ? 4.170 -11.068 2.841 1.00 79.62 95 LEU A C 1
ATOM 814 O O . LEU A 1 95 ? 4.257 -10.875 1.629 1.00 79.62 95 LEU A O 1
ATOM 818 N N . ASP A 1 96 ? 5.212 -11.440 3.586 1.00 78.50 96 ASP A N 1
ATOM 819 C CA . ASP A 1 96 ? 6.568 -11.673 3.075 1.00 78.50 96 ASP A CA 1
ATOM 820 C C . ASP A 1 96 ? 6.641 -12.944 2.224 1.00 78.50 96 ASP A C 1
ATOM 822 O O . ASP A 1 96 ? 7.267 -12.953 1.168 1.00 78.50 96 ASP A O 1
ATOM 826 N N . LYS A 1 97 ? 5.932 -14.010 2.610 1.00 79.94 97 LYS A N 1
ATOM 827 C CA . LYS A 1 97 ? 5.829 -15.213 1.774 1.00 79.94 97 LYS A CA 1
ATOM 828 C C . LYS A 1 97 ? 5.210 -14.887 0.412 1.00 79.94 97 LYS A C 1
ATOM 830 O O . LYS A 1 97 ? 5.737 -15.309 -0.613 1.00 79.94 97 LYS A O 1
ATOM 835 N N . ALA A 1 98 ? 4.135 -14.096 0.394 1.00 79.75 98 ALA A N 1
ATOM 836 C CA . ALA A 1 98 ? 3.513 -13.635 -0.848 1.00 79.75 98 ALA A CA 1
ATOM 837 C C . ALA A 1 98 ? 4.433 -12.704 -1.664 1.00 79.75 98 ALA A C 1
ATOM 839 O O . ALA A 1 98 ? 4.315 -12.636 -2.886 1.00 79.75 98 ALA A O 1
ATOM 840 N N . TYR A 1 99 ? 5.353 -11.988 -1.009 1.00 78.75 99 TYR A N 1
ATOM 841 C CA . TYR A 1 99 ? 6.373 -11.193 -1.692 1.00 78.75 99 TYR A CA 1
ATOM 842 C C . TYR A 1 99 ? 7.370 -12.086 -2.432 1.00 78.75 99 TYR A C 1
ATOM 844 O O . TYR A 1 99 ? 7.599 -11.878 -3.620 1.00 78.75 99 TYR A O 1
ATOM 852 N N . SER A 1 100 ? 7.912 -13.112 -1.768 1.00 76.38 100 SER A N 1
ATOM 853 C CA . SER A 1 100 ? 8.871 -14.047 -2.373 1.00 76.38 100 SER A CA 1
ATOM 854 C C . SER A 1 100 ? 8.294 -14.811 -3.568 1.00 76.38 100 SER A C 1
ATOM 856 O O . SER A 1 100 ? 9.027 -15.112 -4.503 1.00 76.38 100 SER A O 1
ATOM 858 N N . VAL A 1 101 ? 6.985 -15.085 -3.575 1.00 78.38 101 VAL A N 1
ATOM 859 C CA . VAL A 1 101 ? 6.298 -15.671 -4.741 1.00 78.38 101 VAL A CA 1
ATOM 860 C C . VAL A 1 101 ? 6.242 -14.679 -5.908 1.00 78.38 101 VAL A C 1
ATOM 862 O O . VAL A 1 101 ? 6.486 -15.057 -7.052 1.00 78.38 101 VAL A O 1
ATOM 865 N N . ALA A 1 102 ? 5.954 -13.404 -5.634 1.00 75.44 102 ALA A N 1
ATOM 866 C CA . ALA A 1 102 ? 5.872 -12.368 -6.662 1.00 75.44 102 ALA A CA 1
ATOM 867 C C . ALA A 1 102 ? 7.247 -11.920 -7.196 1.00 75.44 102 ALA A C 1
ATOM 869 O O . ALA A 1 102 ? 7.358 -11.555 -8.367 1.00 75.44 102 ALA A O 1
ATOM 870 N N . PHE A 1 103 ? 8.284 -11.946 -6.353 1.00 74.75 103 PHE A N 1
ATOM 871 C CA . PHE A 1 103 ? 9.640 -11.485 -6.660 1.00 74.75 103 PHE A CA 1
ATOM 872 C C . PHE A 1 103 ? 10.698 -12.496 -6.176 1.00 74.75 103 PHE A C 1
ATOM 874 O O . PHE A 1 103 ? 11.401 -12.232 -5.194 1.00 74.75 103 PHE A O 1
ATOM 881 N N . PRO A 1 104 ? 10.866 -13.635 -6.870 1.00 70.44 104 PRO A N 1
ATOM 882 C CA . PRO A 1 104 ? 11.721 -14.738 -6.415 1.00 70.44 104 PRO A CA 1
ATOM 883 C C . PRO A 1 104 ? 13.218 -14.396 -6.328 1.00 70.44 104 PRO A C 1
ATOM 885 O O . PRO A 1 104 ? 13.949 -15.052 -5.596 1.00 70.44 104 PRO A O 1
ATOM 888 N N . HIS A 1 105 ? 13.676 -13.360 -7.038 1.00 68.81 105 HIS A N 1
ATOM 889 C CA . HIS A 1 105 ? 15.084 -12.927 -7.069 1.00 68.81 105 HIS A CA 1
ATOM 890 C C . HIS A 1 105 ? 15.361 -11.645 -6.274 1.00 68.81 105 HIS A C 1
ATOM 892 O O . HIS A 1 105 ? 16.411 -11.028 -6.437 1.00 68.81 105 HIS A O 1
ATOM 898 N N . SER A 1 106 ? 14.406 -11.187 -5.470 1.00 63.34 106 SER A N 1
ATOM 899 C CA . SER A 1 106 ? 14.560 -9.942 -4.721 1.00 63.34 106 SER A CA 1
ATOM 900 C C . SER A 1 106 ? 15.293 -10.141 -3.396 1.00 63.34 106 SER A C 1
ATOM 902 O O . SER A 1 106 ? 15.298 -11.235 -2.827 1.00 63.34 106 SER A O 1
ATOM 904 N N . THR A 1 107 ? 15.907 -9.070 -2.887 1.00 59.03 107 THR A N 1
ATOM 905 C CA . THR A 1 107 ? 16.524 -9.090 -1.561 1.00 59.03 107 THR A CA 1
ATOM 906 C C . THR A 1 107 ? 15.462 -9.405 -0.504 1.00 59.03 107 THR A C 1
ATOM 908 O O . THR A 1 107 ? 14.401 -8.768 -0.483 1.00 59.03 107 THR A O 1
ATOM 911 N N . PRO A 1 108 ? 15.705 -10.394 0.376 1.00 57.66 108 PRO A N 1
ATOM 912 C CA . PRO A 1 108 ? 14.778 -10.697 1.447 1.00 57.66 108 PRO A CA 1
ATOM 913 C C . PRO A 1 108 ? 14.604 -9.465 2.331 1.00 57.66 108 PRO A C 1
ATOM 915 O O . PRO A 1 108 ? 15.559 -8.835 2.774 1.00 57.66 108 PRO A O 1
ATOM 918 N N . ILE A 1 109 ? 13.341 -9.156 2.604 1.00 61.81 109 ILE A N 1
ATOM 919 C CA . ILE A 1 109 ? 12.875 -8.066 3.466 1.00 61.81 109 ILE A CA 1
ATOM 920 C C . ILE A 1 109 ? 13.514 -8.100 4.869 1.00 61.81 109 ILE A C 1
ATOM 922 O O . ILE A 1 109 ? 13.578 -7.075 5.550 1.00 61.81 109 ILE A O 1
ATOM 926 N N . ASN A 1 110 ? 13.990 -9.274 5.284 1.00 49.22 110 ASN A N 1
ATOM 927 C CA . ASN A 1 110 ? 14.521 -9.549 6.605 1.00 49.22 110 ASN A CA 1
ATOM 928 C C . ASN A 1 110 ? 16.056 -9.463 6.603 1.00 49.22 110 ASN A C 1
ATOM 930 O O . ASN A 1 110 ? 16.752 -10.475 6.522 1.00 49.22 110 ASN A O 1
ATOM 934 N N . VAL A 1 111 ? 16.593 -8.247 6.711 1.00 43.94 111 VAL A N 1
ATOM 935 C CA . VAL A 1 111 ? 17.961 -8.073 7.210 1.00 43.94 111 VAL A CA 1
ATOM 936 C C . VAL A 1 111 ? 17.850 -8.074 8.728 1.00 43.94 111 VAL A C 1
ATOM 938 O O . VAL A 1 111 ? 17.399 -7.109 9.338 1.00 43.94 111 VAL A O 1
ATOM 941 N N . ASN A 1 112 ? 18.158 -9.228 9.307 1.00 35.69 112 ASN A N 1
ATOM 942 C CA . ASN A 1 112 ? 18.234 -9.484 10.738 1.00 35.69 112 ASN A CA 1
ATOM 943 C C . ASN A 1 112 ? 18.871 -8.286 11.478 1.00 35.69 112 ASN A C 1
ATOM 945 O O . ASN A 1 112 ? 20.057 -8.015 11.289 1.00 35.69 112 ASN A O 1
ATOM 949 N N . LYS A 1 113 ? 18.119 -7.611 12.357 1.00 35.66 113 LYS A N 1
ATOM 950 C CA . LYS A 1 113 ? 18.736 -7.014 13.547 1.00 35.66 113 LYS A CA 1
ATOM 951 C C . LYS A 1 113 ? 19.047 -8.192 14.470 1.00 35.66 113 LYS A C 1
ATOM 953 O O . LYS A 1 113 ? 18.146 -8.709 15.125 1.00 35.66 113 LYS A O 1
ATOM 958 N N . LYS A 1 114 ? 20.284 -8.682 14.371 1.00 34.06 114 LYS A N 1
ATOM 959 C CA . LYS A 1 114 ? 20.921 -9.451 15.443 1.00 34.06 114 LYS A CA 1
ATOM 960 C C . LYS A 1 114 ? 21.002 -8.590 16.697 1.00 34.06 114 LYS A C 1
ATOM 962 O O . LYS A 1 114 ? 21.178 -7.361 16.531 1.00 34.06 114 LYS A O 1
#

Foldseek 3Di:
DQPLVLLVVQVVVCVVVVHASFQLSSCCVVPPPVSDPVVSCQLQVQLQVVDPDGGHRPDHDDDCQVDVSSVLSSVLSVVCSVVVHHSVPRDSVVNQVSVCVNPVPGDRPDPDPD

Secondary structure (DSSP, 8-state):
--HHHHHHHHHHHHHHTT----HHHHHHHHHGGG--HHHHHHHHHHHHTTSSS---TTSPP--TTT-HHHHHHHHHHHHHHHHT--GGGS-HHHHHHHHHHH-TTSPPS-----

Radius of gyration: 13.48 Å; chains: 1; bounding box: 36×27×35 Å

pLDDT: mean 83.44, std 12.74, range [34.06, 95.19]